Protein AF-A0A268QYB9-F1 (afdb_monomer_lite)

Structure (mmCIF, N/CA/C/O backbone):
data_AF-A0A268QYB9-F1
#
_entry.id   AF-A0A268QYB9-F1
#
loop_
_atom_site.group_PDB
_atom_site.id
_atom_site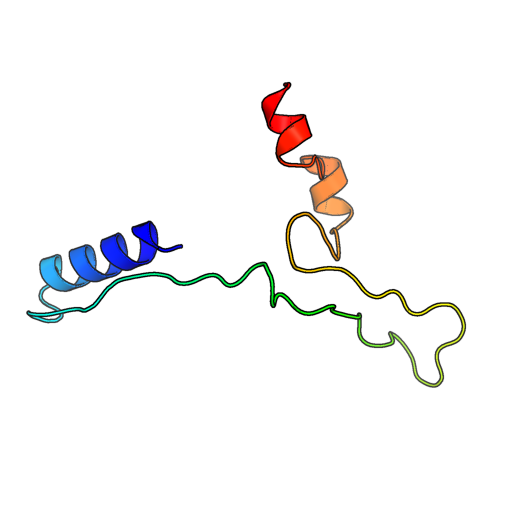.type_symbol
_atom_site.label_atom_id
_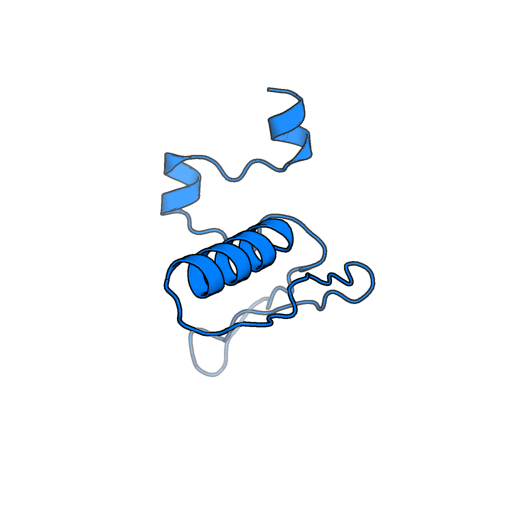atom_site.label_alt_id
_atom_site.label_comp_id
_atom_site.label_asym_id
_atom_site.label_entity_id
_atom_site.label_seq_id
_atom_site.pdbx_PDB_ins_code
_atom_site.Cartn_x
_atom_site.Cartn_y
_atom_site.Cartn_z
_atom_site.occupancy
_atom_site.B_iso_or_equiv
_atom_site.auth_seq_id
_atom_site.auth_comp_id
_atom_site.auth_asym_id
_atom_site.auth_atom_id
_atom_site.pdbx_PDB_model_num
ATOM 1 N N . SER A 1 1 ? -0.201 1.414 6.781 1.00 93.88 1 SER A N 1
ATOM 2 C CA . SER A 1 1 ? -1.359 0.499 6.687 1.00 93.88 1 SER A CA 1
ATOM 3 C C . SER A 1 1 ? -1.770 -0.094 8.029 1.00 93.88 1 SER A C 1
ATOM 5 O O . SER A 1 1 ? -2.865 0.210 8.469 1.00 93.88 1 SER A O 1
ATOM 7 N N . GLY A 1 2 ? -0.926 -0.876 8.723 1.00 97.94 2 GLY A N 1
ATOM 8 C CA . GLY A 1 2 ? -1.331 -1.550 9.974 1.00 97.94 2 GLY A CA 1
ATOM 9 C C . GLY A 1 2 ? -1.837 -0.613 11.083 1.00 97.94 2 GLY A C 1
ATOM 10 O O . GLY A 1 2 ? -2.911 -0.838 11.627 1.00 97.94 2 GLY A O 1
ATOM 11 N N . LEU A 1 3 ? -1.119 0.482 11.361 1.00 98.38 3 LEU A N 1
ATOM 12 C CA . LEU A 1 3 ? -1.567 1.487 12.337 1.00 98.38 3 LEU A CA 1
ATOM 13 C C . LEU A 1 3 ? -2.852 2.208 11.897 1.00 98.38 3 LEU A C 1
ATOM 15 O O . LEU A 1 3 ? -3.702 2.519 12.723 1.00 98.38 3 LEU A O 1
ATOM 19 N N . ASP A 1 4 ? -3.017 2.447 10.597 1.00 98.38 4 ASP A N 1
ATOM 20 C CA . ASP A 1 4 ? -4.213 3.110 10.075 1.00 98.38 4 ASP A CA 1
ATOM 21 C C . ASP A 1 4 ? -5.458 2.220 10.228 1.00 98.38 4 ASP A C 1
ATOM 23 O O . ASP A 1 4 ? -6.518 2.703 10.612 1.00 98.38 4 ASP A O 1
ATOM 27 N N . ALA A 1 5 ? -5.316 0.898 10.063 1.00 98.69 5 ALA A N 1
ATOM 28 C CA . ALA A 1 5 ? -6.379 -0.061 10.369 1.00 98.69 5 ALA A CA 1
ATOM 29 C C . ALA A 1 5 ? -6.818 0.008 11.845 1.00 98.69 5 ALA A C 1
ATOM 31 O O . ALA A 1 5 ? -8.014 -0.028 12.136 1.00 98.69 5 ALA A O 1
ATOM 32 N N . VAL A 1 6 ? -5.867 0.163 12.777 1.00 98.56 6 VAL A N 1
ATOM 33 C CA . VAL A 1 6 ? -6.167 0.371 14.207 1.00 98.56 6 VAL A CA 1
ATOM 34 C C . VAL A 1 6 ? -6.902 1.694 14.421 1.00 98.56 6 VAL A C 1
ATOM 36 O O . VAL A 1 6 ? -7.893 1.733 15.149 1.00 98.56 6 VAL A O 1
ATOM 39 N N . ASN A 1 7 ? -6.474 2.764 13.746 1.00 98.50 7 ASN A N 1
ATOM 40 C CA . ASN A 1 7 ? -7.142 4.062 13.825 1.00 98.50 7 ASN A CA 1
ATOM 41 C C . ASN A 1 7 ? -8.583 4.008 13.298 1.00 98.50 7 ASN A C 1
ATOM 43 O O . ASN A 1 7 ? -9.460 4.632 13.893 1.00 98.50 7 ASN A O 1
ATOM 47 N N . TYR A 1 8 ? -8.853 3.260 12.224 1.00 98.50 8 TYR A N 1
ATOM 48 C CA . TYR A 1 8 ? -10.221 3.056 11.738 1.00 98.50 8 TYR A CA 1
ATOM 49 C C . TYR A 1 8 ? -11.091 2.327 12.761 1.00 98.50 8 TYR A C 1
ATOM 51 O O . TYR A 1 8 ? -12.183 2.803 13.060 1.00 98.50 8 TYR A O 1
ATOM 59 N N . ALA A 1 9 ? -10.600 1.234 13.349 1.00 98.62 9 ALA A N 1
ATOM 60 C CA . ALA A 1 9 ? -11.335 0.505 14.383 1.00 98.62 9 ALA A CA 1
ATOM 61 C C . ALA A 1 9 ? -11.636 1.386 15.608 1.00 98.62 9 ALA A C 1
ATOM 63 O O . ALA A 1 9 ? -12.763 1.410 16.096 1.00 98.62 9 ALA A O 1
ATOM 64 N N . ALA A 1 10 ? -10.655 2.170 16.066 1.00 98.50 10 ALA A N 1
ATOM 65 C CA . ALA A 1 10 ? -10.849 3.101 17.174 1.00 98.50 10 ALA A CA 1
ATOM 66 C C . ALA A 1 10 ? -11.910 4.167 16.852 1.00 98.50 10 ALA A C 1
ATOM 68 O O . ALA A 1 10 ? -12.769 4.454 17.684 1.00 98.50 10 ALA A O 1
ATOM 69 N N . ARG A 1 11 ? -11.883 4.733 15.637 1.00 98.69 11 ARG A N 1
ATOM 70 C CA . ARG A 1 11 ? -12.884 5.712 15.184 1.00 98.69 11 ARG A CA 1
ATOM 71 C C . ARG A 1 11 ? -14.287 5.109 15.105 1.00 98.69 11 ARG A C 1
ATOM 73 O O . ARG A 1 11 ? -15.223 5.773 15.533 1.00 98.69 11 ARG A O 1
ATOM 80 N N . ALA A 1 12 ? -14.424 3.874 14.624 1.00 98.62 12 ALA A N 1
ATOM 81 C CA . ALA A 1 12 ? -15.711 3.183 14.546 1.00 98.62 12 ALA A CA 1
ATOM 82 C C . ALA A 1 12 ? -16.319 2.934 15.941 1.00 98.62 12 ALA A C 1
ATOM 84 O O . ALA A 1 12 ? -17.499 3.203 16.158 1.00 98.62 12 ALA A O 1
ATOM 85 N N . ILE A 1 13 ? -15.500 2.520 16.919 1.00 98.56 13 ILE A N 1
ATOM 86 C CA . ILE A 1 13 ? -15.934 2.377 18.321 1.00 98.56 13 ILE A CA 1
ATOM 87 C C . ILE A 1 13 ? -16.381 3.729 18.890 1.00 98.56 13 ILE A C 1
ATOM 89 O O . ILE A 1 13 ? -17.450 3.831 19.486 1.00 98.56 13 ILE A O 1
ATOM 93 N N . LEU A 1 14 ? -15.592 4.789 18.679 1.00 98.56 14 LEU A N 1
ATOM 94 C CA . LEU A 1 14 ? -15.931 6.139 19.150 1.00 98.56 14 LEU A CA 1
ATOM 95 C C . LEU A 1 14 ? -17.226 6.678 18.530 1.00 98.56 14 LEU A C 1
ATOM 97 O O . LEU A 1 14 ? -17.957 7.412 19.190 1.00 98.56 14 LEU A O 1
ATOM 101 N N . ALA A 1 15 ? -17.507 6.320 17.277 1.00 98.69 15 ALA A N 1
ATOM 102 C CA . ALA A 1 15 ? -18.732 6.686 16.576 1.00 98.69 15 ALA A CA 1
ATOM 103 C C . ALA A 1 15 ? -19.954 5.843 16.996 1.00 98.69 15 ALA A C 1
ATOM 105 O O . ALA A 1 15 ? -21.066 6.133 16.560 1.00 98.69 15 ALA A O 1
ATOM 106 N N . GLY A 1 16 ? -19.773 4.822 17.844 1.00 98.25 16 GLY A N 1
ATOM 107 C CA . GLY A 1 16 ? -20.844 3.913 18.252 1.00 98.25 16 GLY A CA 1
ATOM 108 C C . GLY A 1 16 ? -21.287 2.953 17.144 1.00 98.25 16 GLY A C 1
ATOM 109 O O . GLY A 1 16 ? -22.408 2.455 17.179 1.00 98.25 16 GLY A O 1
ATOM 110 N N . GLU A 1 17 ? -20.431 2.698 16.150 1.00 98.50 17 GLU A N 1
ATOM 111 C CA . GLU A 1 17 ? -20.736 1.810 15.017 1.00 98.50 17 GLU A CA 1
ATOM 112 C C . GLU A 1 17 ? -20.588 0.320 15.372 1.00 98.50 17 GLU A C 1
ATOM 114 O O . GLU A 1 17 ? -21.013 -0.554 14.617 1.00 98.50 17 GLU A O 1
ATOM 119 N N . GLY A 1 18 ? -19.998 0.017 16.529 1.00 97.62 18 GLY A N 1
ATOM 120 C CA . GLY A 1 18 ? -19.897 -1.325 17.086 1.00 97.62 18 GLY A CA 1
ATOM 121 C C . GLY A 1 18 ? -19.045 -1.352 18.352 1.00 97.62 18 GLY A C 1
ATOM 122 O O . GLY A 1 18 ? -18.345 -0.391 18.667 1.00 97.62 18 GLY A O 1
ATOM 123 N N . ASP A 1 19 ? -19.082 -2.479 19.058 1.00 97.75 19 ASP A N 1
ATOM 124 C CA . ASP A 1 19 ? -18.423 -2.618 20.363 1.00 97.75 19 ASP A CA 1
ATOM 125 C C . ASP A 1 19 ? -17.051 -3.303 20.285 1.00 97.75 19 ASP A C 1
ATOM 127 O O . ASP A 1 19 ? -16.184 -3.082 21.131 1.00 97.75 19 ASP A O 1
ATOM 131 N N . ILE A 1 20 ? -16.842 -4.167 19.284 1.00 98.00 20 ILE A N 1
ATOM 132 C CA . ILE A 1 20 ? -15.639 -4.997 19.153 1.00 98.00 20 ILE A CA 1
ATOM 133 C C . ILE A 1 20 ? -15.197 -5.038 17.691 1.00 98.00 20 ILE A C 1
ATOM 135 O O . ILE A 1 20 ? -15.960 -5.423 16.807 1.00 98.00 20 ILE A O 1
ATOM 139 N N . PHE A 1 21 ? -13.927 -4.710 17.456 1.00 98.38 21 PHE A N 1
ATOM 140 C CA . PHE A 1 21 ? -13.286 -4.747 16.144 1.00 98.38 21 PHE A CA 1
ATOM 141 C C . PHE A 1 21 ? -11.937 -5.466 16.230 1.00 98.38 21 PHE A C 1
ATOM 143 O O . PHE A 1 21 ? -11.237 -5.381 17.239 1.00 98.38 21 PHE A O 1
ATOM 150 N N . ILE A 1 22 ? -11.547 -6.138 15.145 1.00 98.19 22 ILE A N 1
ATOM 151 C CA . ILE A 1 22 ? -10.201 -6.696 14.970 1.00 98.19 22 ILE A CA 1
ATOM 152 C C . ILE A 1 22 ? -9.471 -5.830 13.948 1.00 98.19 22 ILE A C 1
ATOM 154 O O . ILE A 1 22 ? -9.953 -5.645 12.832 1.00 98.19 22 ILE A O 1
ATOM 158 N N . ALA A 1 23 ? -8.297 -5.326 14.321 1.00 98.44 23 ALA A N 1
ATOM 159 C CA . ALA A 1 23 ? -7.461 -4.502 13.459 1.00 98.44 23 ALA A CA 1
ATOM 160 C C . ALA A 1 23 ? -6.028 -5.037 13.407 1.00 98.44 23 ALA A C 1
ATOM 162 O O . ALA A 1 23 ? -5.488 -5.515 14.403 1.00 98.44 23 ALA A O 1
ATOM 163 N N . GLY A 1 24 ? -5.406 -4.936 12.235 1.00 98.00 24 GLY A N 1
ATOM 164 C CA . GLY A 1 24 ? -4.039 -5.384 12.007 1.00 98.00 24 GLY A CA 1
ATOM 165 C C . GLY A 1 24 ? -3.589 -5.144 10.569 1.00 98.00 24 GLY A C 1
ATOM 166 O O . GLY A 1 24 ? -4.293 -4.526 9.771 1.00 98.00 24 GLY A O 1
ATOM 167 N N . GLY A 1 25 ? -2.400 -5.637 10.234 1.00 97.81 25 GLY A N 1
ATOM 168 C CA . GLY A 1 25 ? -1.848 -5.591 8.882 1.00 97.81 25 GLY A CA 1
ATOM 169 C C . GLY A 1 25 ? -0.887 -6.750 8.644 1.00 97.81 25 GLY A C 1
ATOM 170 O O . GLY A 1 25 ? -0.319 -7.294 9.588 1.00 97.81 25 GLY A O 1
ATOM 171 N N . THR A 1 26 ? -0.716 -7.133 7.381 1.00 98.06 26 THR A N 1
ATOM 172 C CA . THR A 1 26 ? 0.213 -8.186 6.964 1.00 98.06 26 THR A C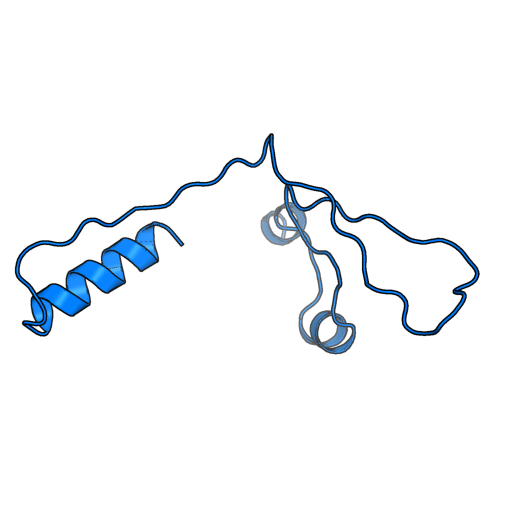A 1
ATOM 173 C C . THR A 1 26 ? 0.950 -7.760 5.703 1.00 98.06 26 THR A C 1
ATOM 175 O O . THR A 1 26 ? 0.404 -7.021 4.884 1.00 98.06 26 THR A O 1
ATOM 178 N N . GLU A 1 27 ? 2.184 -8.228 5.559 1.00 98.50 27 GLU A N 1
ATOM 179 C CA . GLU A 1 27 ? 3.010 -8.009 4.382 1.00 98.50 27 GLU A CA 1
ATOM 180 C C . GLU A 1 27 ? 3.960 -9.200 4.207 1.00 98.50 27 GLU A C 1
ATOM 182 O O . GLU A 1 27 ? 4.573 -9.666 5.166 1.00 98.50 27 GLU A O 1
ATOM 187 N N . SER A 1 28 ? 4.063 -9.723 2.982 1.00 98.38 28 SER A N 1
ATOM 188 C CA . SER A 1 28 ? 4.970 -10.825 2.642 1.00 98.38 28 SER A CA 1
ATOM 189 C C . SER A 1 28 ? 5.866 -10.406 1.485 1.00 98.38 28 SER A C 1
ATOM 191 O O . SER A 1 28 ? 5.637 -10.772 0.335 1.00 98.38 28 SER A O 1
ATOM 193 N N . MET A 1 29 ? 6.898 -9.623 1.800 1.00 98.31 29 MET A N 1
ATOM 194 C CA . MET A 1 29 ? 7.821 -9.085 0.794 1.00 98.31 29 MET A CA 1
ATOM 195 C C . MET A 1 29 ? 8.551 -10.196 0.032 1.00 98.31 29 MET A C 1
ATOM 197 O O . MET A 1 29 ? 8.670 -10.134 -1.183 1.00 98.31 29 MET A O 1
ATOM 201 N N . THR A 1 30 ? 8.942 -11.279 0.713 1.00 98.12 30 THR A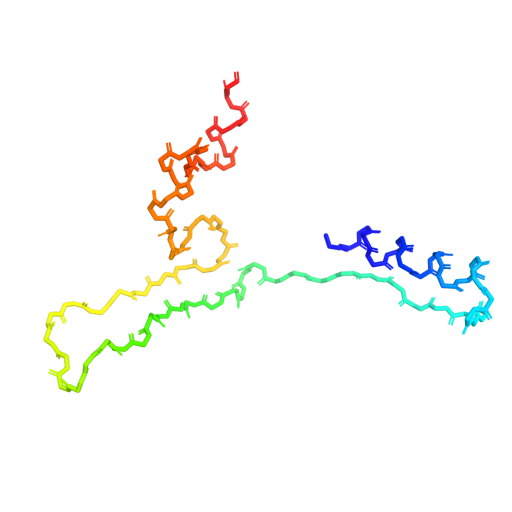 N 1
ATOM 202 C CA . THR A 1 30 ? 9.577 -12.456 0.087 1.00 98.12 30 THR A CA 1
ATOM 203 C C . THR A 1 30 ? 8.706 -13.110 -0.993 1.00 98.12 30 THR A C 1
ATOM 205 O O . THR A 1 30 ? 9.216 -13.851 -1.828 1.00 98.12 30 THR A O 1
ATOM 208 N N . ARG A 1 31 ? 7.387 -12.881 -0.966 1.00 98.38 31 ARG A N 1
ATOM 209 C CA . ARG A 1 31 ? 6.417 -13.458 -1.905 1.00 98.38 31 ARG A CA 1
ATOM 210 C C . ARG A 1 31 ? 5.725 -12.395 -2.763 1.00 98.38 31 ARG A C 1
ATOM 212 O O . ARG A 1 31 ? 4.698 -12.700 -3.372 1.00 98.38 31 ARG A O 1
ATOM 219 N N . ALA A 1 32 ? 6.246 -11.170 -2.795 1.00 98.62 32 ALA A N 1
ATOM 220 C CA . ALA A 1 32 ? 5.712 -10.115 -3.640 1.00 98.62 32 ALA A CA 1
ATOM 221 C C . ALA A 1 32 ? 5.880 -10.507 -5.125 1.00 98.62 32 ALA A C 1
ATOM 223 O O . ALA A 1 32 ? 6.960 -10.944 -5.525 1.00 98.62 32 ALA A O 1
ATOM 224 N N . PRO A 1 33 ? 4.820 -10.441 -5.949 1.00 98.50 33 PRO A N 1
ATOM 225 C CA . PRO A 1 33 ? 4.886 -10.898 -7.332 1.00 98.50 33 PRO A CA 1
ATOM 226 C C . PRO A 1 33 ? 5.575 -9.877 -8.245 1.00 98.50 33 PRO A C 1
ATOM 228 O O . PRO A 1 33 ? 5.634 -8.686 -7.946 1.00 98.50 33 PRO A O 1
ATOM 231 N N . PHE A 1 34 ? 5.995 -10.324 -9.425 1.00 98.62 34 PHE A N 1
ATOM 232 C CA . PHE A 1 34 ? 6.261 -9.411 -10.534 1.00 98.62 34 PHE A CA 1
ATOM 233 C C . PHE A 1 34 ? 4.950 -8.967 -11.193 1.00 98.62 34 PHE A C 1
ATOM 235 O O . PHE A 1 34 ? 3.974 -9.719 -11.239 1.00 98.62 34 PHE A O 1
ATOM 242 N N . VAL A 1 35 ? 4.934 -7.753 -11.740 1.00 98.38 35 VAL A N 1
ATOM 243 C CA . VAL A 1 35 ? 3.787 -7.180 -12.458 1.00 98.38 35 VAL A CA 1
ATOM 244 C C . VAL A 1 35 ? 4.204 -6.665 -13.831 1.00 98.38 35 VAL A C 1
ATOM 246 O O . VAL A 1 35 ? 5.318 -6.191 -14.012 1.00 98.38 35 VAL A O 1
ATOM 249 N N . MET A 1 36 ? 3.302 -6.733 -14.806 1.00 97.62 36 MET A N 1
ATOM 250 C CA . MET A 1 36 ? 3.531 -6.277 -16.179 1.00 97.62 36 MET A CA 1
ATOM 251 C C . MET A 1 36 ? 2.353 -5.408 -16.626 1.00 97.62 36 MET A C 1
ATOM 253 O O . MET A 1 36 ? 1.201 -5.694 -16.287 1.00 97.62 36 MET A O 1
ATOM 257 N N . ALA A 1 37 ? 2.631 -4.347 -17.385 1.00 96.12 37 ALA A N 1
ATOM 258 C CA . ALA A 1 37 ? 1.577 -3.532 -17.979 1.00 96.12 37 ALA A CA 1
ATOM 259 C C . ALA A 1 37 ? 0.791 -4.326 -19.028 1.00 96.12 37 ALA A C 1
ATOM 261 O O . ALA A 1 37 ? 1.328 -5.175 -19.741 1.00 96.12 37 ALA A O 1
ATOM 262 N N . LYS A 1 38 ? -0.491 -3.995 -19.173 1.00 95.62 38 LYS A N 1
ATOM 263 C CA . LYS A 1 38 ? -1.258 -4.461 -20.328 1.00 95.62 38 LYS A CA 1
ATOM 264 C C . LYS A 1 38 ? -0.685 -3.842 -21.610 1.00 95.62 38 LYS A C 1
ATOM 266 O O . LYS A 1 38 ? -0.266 -2.683 -21.572 1.00 95.62 38 LYS A O 1
ATOM 271 N N . PRO A 1 39 ? -0.714 -4.563 -22.742 1.00 95.38 39 PRO A N 1
ATOM 272 C CA . PRO A 1 39 ? -0.429 -3.972 -24.043 1.00 95.38 39 PRO A CA 1
ATOM 273 C C . PRO A 1 39 ? -1.331 -2.762 -24.318 1.00 95.38 39 PRO A C 1
ATOM 275 O O . PRO A 1 39 ? -2.519 -2.788 -23.997 1.00 95.38 39 PRO A O 1
ATOM 278 N N . SER A 1 40 ? -0.778 -1.716 -24.931 1.00 91.94 40 SER A N 1
ATOM 279 C CA . SER A 1 40 ? -1.534 -0.523 -25.342 1.00 91.94 40 SER A CA 1
ATOM 280 C C . SER A 1 40 ? -2.252 -0.690 -26.684 1.00 91.94 40 SER A C 1
ATOM 282 O O . SER A 1 40 ? -3.141 0.096 -27.004 1.00 91.94 40 SER A O 1
ATOM 284 N N . SER A 1 41 ? -1.883 -1.706 -27.464 1.00 94.44 41 SER A N 1
ATOM 285 C CA . SER A 1 41 ? -2.492 -2.038 -28.748 1.00 94.44 41 SER A CA 1
ATOM 286 C C . SER A 1 41 ? -2.500 -3.547 -28.977 1.00 94.44 41 SER A C 1
ATOM 288 O O . SER A 1 41 ? -1.756 -4.298 -28.339 1.00 94.44 41 SER A O 1
ATOM 290 N N . GLU A 1 42 ? -3.322 -3.989 -29.925 1.00 96.06 42 GLU A N 1
ATOM 291 C CA . GLU A 1 42 ? -3.302 -5.367 -30.413 1.00 96.06 42 GLU A CA 1
ATOM 292 C C . GLU A 1 42 ? -1.955 -5.696 -31.075 1.00 96.06 42 GLU A C 1
ATOM 294 O O . GLU A 1 42 ? -1.301 -4.818 -31.643 1.00 96.06 42 GLU A O 1
ATOM 299 N N . PHE A 1 43 ? -1.543 -6.966 -30.985 1.00 93.88 43 PHE A N 1
ATOM 300 C CA . PHE A 1 43 ? -0.286 -7.491 -31.542 1.00 93.88 43 PHE A CA 1
ATOM 301 C C . PHE A 1 43 ? 0.943 -6.610 -31.225 1.00 93.88 43 PHE A C 1
ATOM 303 O O . PHE A 1 43 ? 1.627 -6.142 -32.144 1.00 93.88 43 PHE A O 1
ATOM 310 N N . PRO A 1 44 ? 1.227 -6.358 -29.930 1.00 93.31 44 PRO A N 1
ATOM 311 C CA . PRO A 1 44 ? 2.291 -5.450 -29.519 1.00 93.31 44 PRO A CA 1
ATOM 312 C C . PRO A 1 44 ? 3.656 -5.929 -30.026 1.00 93.31 44 PRO A C 1
ATOM 314 O O . PRO A 1 44 ? 3.941 -7.127 -30.078 1.00 93.31 44 PRO A O 1
ATOM 317 N N . ARG A 1 45 ? 4.517 -4.975 -30.383 1.00 92.38 45 ARG A N 1
ATOM 318 C CA . ARG A 1 45 ? 5.910 -5.220 -30.773 1.00 92.38 45 ARG A CA 1
ATOM 319 C C . ARG A 1 45 ? 6.849 -4.593 -29.748 1.00 92.38 45 ARG A C 1
ATOM 321 O O . ARG A 1 45 ? 6.543 -3.538 -29.204 1.00 92.38 45 ARG A O 1
ATOM 328 N N . GLY A 1 46 ? 8.016 -5.204 -29.563 1.00 90.88 46 GLY A N 1
ATOM 329 C CA . GL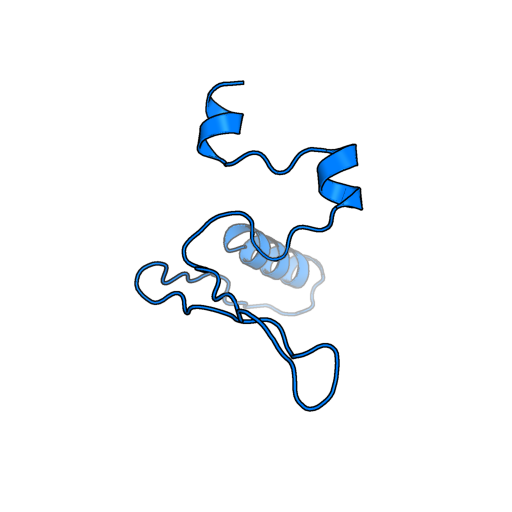Y A 1 46 ? 9.041 -4.728 -28.634 1.00 90.88 46 GLY A CA 1
ATOM 330 C C . GLY A 1 46 ? 9.033 -5.468 -27.299 1.00 90.88 46 GLY A C 1
ATOM 331 O O . GLY A 1 46 ? 8.369 -6.492 -27.141 1.00 90.88 46 GLY A O 1
ATOM 332 N N . ASN A 1 47 ? 9.826 -4.958 -26.358 1.00 92.12 47 ASN A N 1
ATOM 333 C CA . ASN A 1 47 ? 10.013 -5.585 -25.055 1.00 92.12 47 ASN A CA 1
ATOM 334 C C . ASN A 1 47 ? 8.806 -5.333 -24.150 1.00 92.12 47 ASN A C 1
ATOM 336 O O . ASN A 1 47 ? 8.306 -4.213 -24.066 1.00 92.12 47 ASN A O 1
ATOM 340 N N . MET A 1 48 ? 8.402 -6.371 -23.425 1.00 92.56 48 MET A N 1
ATOM 341 C CA . MET A 1 48 ? 7.460 -6.267 -22.317 1.00 92.56 48 MET A CA 1
ATOM 342 C C . MET A 1 48 ? 8.248 -6.364 -21.014 1.00 92.56 48 MET A C 1
ATOM 344 O O . MET A 1 48 ? 8.927 -7.361 -20.772 1.00 92.56 48 MET A O 1
ATOM 348 N N . GLU A 1 49 ? 8.176 -5.324 -20.191 1.00 94.56 49 GLU A N 1
ATOM 349 C CA . GLU A 1 49 ? 8.922 -5.249 -18.938 1.00 94.56 49 GLU A CA 1
ATOM 350 C C . GLU A 1 49 ? 8.097 -5.791 -17.764 1.00 94.56 49 GLU A C 1
ATOM 352 O O . GLU A 1 49 ? 6.894 -5.537 -17.650 1.00 94.56 49 GLU A O 1
ATOM 357 N N . MET A 1 50 ? 8.763 -6.546 -16.890 1.00 97.75 50 MET A N 1
ATOM 358 C CA . MET A 1 50 ? 8.224 -6.973 -15.603 1.00 97.75 50 MET A CA 1
ATOM 359 C C . MET A 1 50 ? 8.849 -6.133 -14.491 1.00 97.75 50 MET A C 1
ATOM 361 O O . MET A 1 50 ? 10.064 -5.971 -14.452 1.00 97.75 50 MET A O 1
ATOM 365 N N . TYR A 1 51 ? 8.025 -5.658 -13.564 1.00 98.19 51 TYR A N 1
ATOM 366 C CA . TYR A 1 51 ? 8.446 -4.865 -12.414 1.00 98.19 51 TYR A CA 1
ATOM 367 C C . TYR A 1 51 ? 8.325 -5.680 -11.133 1.00 98.19 51 TYR A C 1
ATOM 369 O O . TYR A 1 51 ? 7.301 -6.326 -10.902 1.00 98.19 51 TYR A O 1
ATOM 377 N N . ASP A 1 52 ? 9.358 -5.629 -10.298 1.00 98.31 52 ASP A N 1
ATOM 378 C CA . ASP A 1 52 ? 9.334 -6.194 -8.951 1.00 98.31 52 ASP A CA 1
ATOM 379 C C . ASP A 1 52 ? 8.414 -5.354 -8.047 1.00 98.31 52 ASP A C 1
ATOM 381 O O . ASP A 1 52 ? 8.445 -4.121 -8.081 1.00 98.31 52 ASP A O 1
ATOM 385 N N . THR A 1 53 ? 7.571 -6.012 -7.248 1.00 98.50 53 THR A N 1
ATOM 386 C CA . THR A 1 53 ? 6.715 -5.339 -6.257 1.00 98.50 53 THR A CA 1
ATOM 387 C C . THR A 1 53 ? 7.210 -5.483 -4.826 1.00 98.50 53 THR A C 1
ATOM 389 O O . THR A 1 53 ? 6.570 -4.944 -3.925 1.00 98.50 53 THR A O 1
ATOM 392 N N . THR A 1 54 ? 8.353 -6.146 -4.616 1.00 98.56 54 THR A N 1
ATOM 393 C CA . THR A 1 54 ? 8.980 -6.325 -3.303 1.00 98.56 54 THR A CA 1
ATOM 394 C C . THR A 1 54 ? 9.127 -4.994 -2.580 1.00 98.56 54 THR A C 1
ATOM 396 O O . THR A 1 54 ? 8.723 -4.890 -1.426 1.00 98.56 54 THR A O 1
ATOM 399 N N . ILE A 1 55 ? 9.663 -3.964 -3.247 1.00 97.75 55 ILE A N 1
ATOM 400 C CA . ILE A 1 55 ? 9.718 -2.600 -2.711 1.00 97.75 55 ILE A CA 1
ATOM 401 C C . ILE A 1 55 ? 10.000 -1.569 -3.814 1.00 97.75 55 ILE A C 1
ATOM 403 O O . ILE A 1 55 ? 10.646 -1.871 -4.813 1.00 97.75 55 ILE A O 1
ATOM 407 N N . GLY A 1 56 ? 9.576 -0.320 -3.598 1.00 97.19 56 GLY A N 1
ATOM 408 C CA . GLY A 1 56 ? 10.026 0.833 -4.382 1.00 97.19 56 GLY A CA 1
ATOM 409 C C . GLY A 1 56 ? 9.073 1.286 -5.488 1.00 97.19 56 GLY A C 1
ATOM 410 O O . GLY A 1 56 ? 7.911 0.875 -5.565 1.00 97.19 56 GLY A O 1
ATOM 411 N N . TRP A 1 57 ? 9.555 2.215 -6.311 1.00 97.81 57 TRP A N 1
ATOM 412 C CA . TRP A 1 57 ? 8.797 2.807 -7.410 1.00 97.81 57 TRP A CA 1
ATOM 413 C C . TRP A 1 57 ? 8.697 1.849 -8.601 1.00 97.81 57 TRP A C 1
ATOM 415 O O . TRP A 1 57 ? 9.656 1.178 -8.961 1.00 97.81 57 TRP A O 1
ATOM 425 N N . ARG A 1 58 ? 7.518 1.806 -9.222 1.00 97.81 58 ARG A N 1
ATOM 426 C CA . ARG A 1 58 ? 7.204 1.058 -10.446 1.00 97.81 58 ARG A CA 1
ATOM 427 C C . ARG A 1 58 ? 6.019 1.732 -11.123 1.00 97.81 58 ARG A C 1
ATOM 429 O O . ARG A 1 58 ? 5.221 2.359 -10.427 1.00 97.81 58 ARG A O 1
ATOM 436 N N . PHE A 1 59 ? 5.910 1.615 -12.447 1.00 96.75 59 PHE A N 1
ATOM 437 C CA . PHE A 1 59 ? 4.909 2.350 -13.236 1.00 96.75 59 PHE A CA 1
ATOM 438 C C . PHE A 1 59 ? 4.857 3.845 -12.864 1.00 96.75 59 PHE A C 1
ATOM 440 O O . PHE A 1 59 ? 3.792 4.390 -12.562 1.00 96.75 59 PHE A O 1
ATOM 447 N N . THR A 1 60 ? 6.022 4.498 -12.810 1.00 96.88 60 THR A N 1
ATOM 448 C CA . THR A 1 60 ? 6.130 5.896 -12.385 1.00 96.88 60 THR A CA 1
ATOM 449 C C . THR A 1 60 ? 5.369 6.819 -13.330 1.00 96.88 60 THR A C 1
ATOM 451 O O . THR A 1 60 ? 5.431 6.713 -14.554 1.00 96.88 60 THR A O 1
ATOM 454 N N . ASN A 1 61 ? 4.622 7.752 -12.745 1.00 97.56 61 ASN A N 1
ATOM 455 C CA . ASN A 1 61 ? 3.933 8.783 -13.503 1.00 97.56 61 ASN A CA 1
ATOM 456 C C . ASN A 1 61 ? 4.883 9.962 -13.726 1.00 97.56 61 ASN A C 1
ATOM 458 O O . ASN A 1 61 ? 5.252 10.636 -12.764 1.00 97.56 61 ASN A O 1
ATOM 462 N N . SER A 1 62 ? 5.204 10.267 -14.986 1.00 97.81 62 SER A N 1
ATOM 463 C CA . SER A 1 62 ? 6.154 11.331 -15.340 1.00 97.81 62 SER A CA 1
ATOM 464 C C . SER A 1 62 ? 5.772 12.705 -14.779 1.00 97.81 62 SER A C 1
ATOM 466 O O . SER A 1 62 ? 6.642 13.510 -14.467 1.00 97.81 62 SER A O 1
ATOM 468 N N . ARG A 1 63 ? 4.474 12.997 -14.606 1.00 98.31 63 ARG A N 1
ATOM 469 C CA . ARG A 1 63 ? 4.035 14.268 -14.004 1.00 98.31 63 ARG A CA 1
ATOM 470 C C . ARG A 1 63 ? 4.369 14.344 -12.517 1.00 98.31 63 ARG A C 1
ATOM 472 O O . ARG A 1 63 ? 4.707 15.422 -12.045 1.00 98.31 63 ARG A O 1
ATOM 479 N N . LEU A 1 64 ? 4.248 13.229 -11.795 1.00 97.94 64 LEU A N 1
ATOM 480 C CA . LEU A 1 64 ? 4.571 13.171 -10.367 1.00 97.94 64 LEU A CA 1
ATOM 481 C C . LEU A 1 64 ? 6.082 13.203 -10.154 1.00 97.94 64 LEU A C 1
ATOM 483 O O . LEU A 1 64 ? 6.552 13.951 -9.304 1.00 97.94 64 LEU A O 1
ATOM 487 N N . GLU A 1 65 ? 6.833 12.470 -10.976 1.00 97.50 65 GLU A N 1
ATOM 488 C CA . GLU A 1 65 ? 8.294 12.464 -10.920 1.00 97.50 65 GLU A CA 1
ATOM 489 C C . GLU A 1 65 ? 8.881 13.858 -11.182 1.00 97.50 65 GLU A C 1
ATOM 491 O O . GLU A 1 65 ? 9.736 14.311 -10.432 1.00 97.50 65 GLU A O 1
ATOM 496 N N . ASN A 1 66 ? 8.355 14.598 -12.162 1.00 97.88 66 ASN A N 1
ATOM 497 C CA . ASN A 1 66 ? 8.808 15.968 -12.423 1.00 97.88 66 ASN A CA 1
ATOM 498 C C . ASN A 1 66 ? 8.466 16.956 -11.294 1.00 97.88 66 ASN A C 1
ATOM 500 O O . ASN A 1 66 ? 9.147 17.966 -11.143 1.00 97.88 66 ASN A O 1
ATOM 504 N N . MET A 1 67 ? 7.388 16.711 -10.542 1.00 97.88 67 MET A N 1
ATOM 505 C CA . MET A 1 67 ? 6.917 17.627 -9.500 1.00 97.88 67 MET A CA 1
ATOM 506 C C . MET A 1 67 ? 7.575 17.362 -8.142 1.00 97.88 67 MET A C 1
ATOM 508 O O . MET A 1 67 ? 7.827 18.308 -7.400 1.00 97.88 67 MET A O 1
ATOM 512 N N . TYR A 1 68 ? 7.838 16.093 -7.818 1.00 97.31 68 TYR A N 1
ATOM 513 C CA . TYR A 1 68 ? 8.253 15.664 -6.478 1.00 97.31 68 TYR A CA 1
ATOM 514 C C . TYR A 1 68 ? 9.449 14.701 -6.464 1.00 97.31 68 TYR A C 1
ATOM 516 O O . TYR A 1 68 ? 9.954 14.379 -5.392 1.00 97.31 68 TYR A O 1
ATOM 524 N N . GLY A 1 69 ? 9.904 14.231 -7.626 1.00 96.25 69 GLY A N 1
ATOM 525 C CA . GLY A 1 69 ? 10.889 13.159 -7.743 1.00 96.25 69 GLY A CA 1
ATOM 526 C C . GLY A 1 69 ? 10.294 11.760 -7.549 1.00 96.25 69 GLY A C 1
ATOM 527 O O . GLY A 1 69 ? 9.154 11.581 -7.121 1.00 96.25 69 GLY A O 1
ATOM 528 N N . ALA A 1 70 ? 11.096 10.749 -7.878 1.00 96.38 70 ALA A N 1
ATOM 529 C CA . ALA A 1 70 ? 10.826 9.333 -7.616 1.00 96.38 70 ALA A CA 1
ATOM 530 C C . ALA A 1 70 ? 12.009 8.706 -6.858 1.00 96.38 70 ALA A C 1
ATOM 532 O O . ALA A 1 70 ? 12.508 7.628 -7.183 1.00 96.38 70 ALA A O 1
ATOM 533 N N . GLU A 1 71 ? 12.517 9.435 -5.865 1.00 97.00 71 GLU A N 1
ATOM 534 C CA . GLU A 1 71 ? 13.672 9.008 -5.085 1.00 97.00 71 GLU A CA 1
ATOM 535 C C . GLU A 1 71 ? 13.346 7.755 -4.267 1.00 97.00 71 GLU A C 1
ATOM 537 O O . GLU A 1 71 ? 12.244 7.588 -3.736 1.00 97.00 71 GLU A O 1
ATOM 542 N N . SER A 1 72 ? 14.310 6.838 -4.197 1.00 97.44 72 SER A N 1
ATOM 543 C CA . SER A 1 72 ? 14.182 5.637 -3.374 1.00 97.44 72 SER A CA 1
ATOM 544 C C . SER A 1 72 ? 14.197 5.990 -1.885 1.00 97.44 72 SER A C 1
ATOM 546 O O . SER A 1 72 ? 14.775 7.003 -1.493 1.00 97.44 72 SER A O 1
ATOM 548 N N . MET A 1 73 ? 13.630 5.118 -1.048 1.00 98.00 73 MET A N 1
ATOM 549 C CA . MET A 1 73 ? 13.649 5.314 0.407 1.00 98.00 73 MET A CA 1
ATOM 550 C C . MET A 1 73 ? 15.073 5.487 0.973 1.00 98.00 73 MET A C 1
ATOM 552 O O . MET A 1 73 ? 15.263 6.411 1.762 1.00 98.00 73 MET A O 1
ATOM 556 N N . PRO A 1 74 ? 16.096 4.709 0.547 1.00 98.12 74 PRO A N 1
ATOM 557 C CA . PRO A 1 74 ? 17.474 4.969 0.966 1.00 98.12 74 PRO A CA 1
ATOM 558 C C . PRO A 1 74 ? 17.983 6.349 0.551 1.00 98.12 74 PRO A C 1
ATOM 560 O O . PRO A 1 74 ? 18.622 7.019 1.347 1.00 98.12 74 PRO A O 1
ATOM 563 N N . LYS A 1 75 ? 17.661 6.815 -0.663 1.00 97.50 75 LYS A N 1
ATOM 564 C CA . LYS A 1 75 ? 18.092 8.145 -1.115 1.00 97.50 75 LYS A CA 1
ATOM 565 C C . LYS A 1 75 ? 17.479 9.251 -0.256 1.00 97.50 75 LYS A C 1
ATOM 567 O O . LYS A 1 75 ? 18.187 10.152 0.161 1.00 97.50 75 LYS A O 1
ATOM 572 N N . THR A 1 76 ? 16.193 9.140 0.074 1.00 97.69 76 THR A N 1
ATOM 573 C CA . THR A 1 76 ? 15.539 10.107 0.967 1.00 97.69 76 THR A CA 1
ATOM 574 C C . THR A 1 76 ? 16.040 10.043 2.408 1.00 97.69 76 THR A C 1
ATOM 576 O O . THR A 1 76 ? 15.849 11.004 3.137 1.00 97.69 76 THR A O 1
ATOM 579 N N . ALA A 1 77 ? 16.651 8.931 2.830 1.00 97.81 77 ALA A N 1
ATOM 580 C CA . ALA A 1 77 ? 17.261 8.818 4.153 1.00 97.81 77 ALA A CA 1
ATOM 581 C C . ALA A 1 77 ? 18.611 9.555 4.253 1.00 97.81 77 ALA A C 1
ATOM 583 O O . ALA A 1 77 ? 19.026 9.882 5.360 1.00 97.81 77 ALA A O 1
ATOM 584 N N . GLU A 1 78 ? 19.276 9.805 3.120 1.00 96.88 78 GLU A N 1
ATOM 585 C CA . GLU A 1 78 ? 20.548 10.542 3.040 1.00 96.88 78 GLU A CA 1
ATOM 586 C C . GLU A 1 78 ? 20.370 12.059 2.832 1.00 96.88 78 GLU A C 1
ATOM 588 O O . GLU A 1 78 ? 21.326 12.810 3.023 1.00 96.88 78 GLU A O 1
ATOM 593 N N . ASN A 1 79 ? 19.182 12.509 2.408 1.00 87.69 79 ASN A N 1
ATOM 594 C CA . ASN A 1 79 ? 18.863 13.926 2.178 1.00 87.69 79 ASN A CA 1
ATOM 595 C C . ASN A 1 79 ? 18.602 14.679 3.492 1.00 87.69 79 ASN A C 1
ATOM 597 O O . ASN A 1 79 ? 19.024 15.855 3.577 1.00 87.69 79 ASN A O 1
#

Sequence (79 aa):
SGLDAVNYAARAILAGEGDIFIAGGTESMTRAPFVMAKPSSEFPRGNMEMYDTTIGWRFTNSRLENMYGAESMPKTAEN

Radius of gyration: 19.36 Å; chains: 1; bounding box: 41×31×52 Å

pLDDT: mean 97.13, std 2.11, range [87.69, 98.69]

Foldseek 3Di:
DQVVQVVVVVVCVVVVVDPDDDGGDDDDLVPFDWDWDDDPDPPDDDDTDTDTPSDADDPDDPVCCVVPNRDGPVRVVVD

Secondary structure (DSSP, 8-state):
-HHHHHHHHHHHHHTTS-S---------GGGPPEEEPPPSSSS--SPPPEEE-SSS--S--HHHHHHH----HHHHHH-

InterPro domains:
  IPR016039 Thiolase-like [G3DSA:3.40.47.10] (1-79)
  IPR016039 Thiolase-like [SSF53901] (1-79)
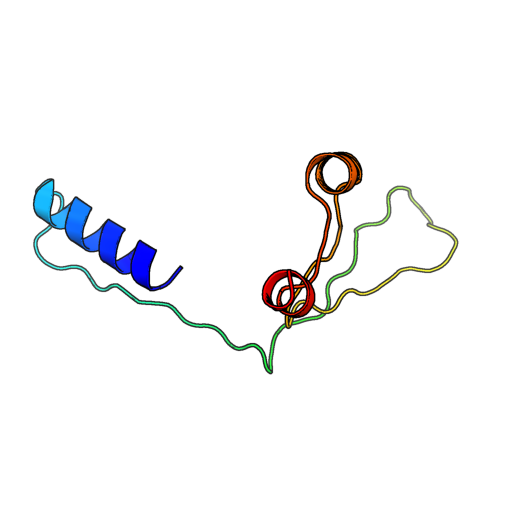  IPR020616 Thiolase, N-terminal [PF00108] (1-77)

Organism: Shouchella clausii (NCBI:txid79880)